Protein AF-A0A974UU90-F1 (afdb_monomer_lite)

pLDDT: mean 86.96, std 15.27, range [47.0, 98.44]

Structure (mmCIF, N/CA/C/O backbone):
data_AF-A0A974UU90-F1
#
_entry.id   AF-A0A974UU90-F1
#
loop_
_atom_site.group_PDB
_atom_site.id
_atom_site.type_symbol
_atom_site.label_atom_id
_atom_site.label_alt_id
_atom_site.label_comp_id
_atom_site.label_asym_id
_atom_site.label_entity_id
_atom_site.label_seq_id
_atom_site.pdbx_PDB_ins_code
_atom_site.Cartn_x
_atom_site.Cartn_y
_atom_site.Cartn_z
_atom_site.occupancy
_atom_site.B_iso_or_equiv
_atom_site.auth_seq_id
_atom_site.auth_comp_id
_atom_site.auth_asym_id
_atom_site.auth_atom_id
_atom_site.pdbx_PDB_model_num
ATOM 1 N N . MET A 1 1 ? 11.141 21.770 54.924 1.00 50.53 1 MET A N 1
ATOM 2 C CA . MET A 1 1 ? 11.824 21.126 53.779 1.00 50.53 1 MET A CA 1
ATOM 3 C C . MET A 1 1 ? 10.857 20.167 53.084 1.00 50.53 1 MET A C 1
ATOM 5 O O . MET A 1 1 ? 11.005 18.961 53.200 1.00 50.53 1 MET A O 1
ATOM 9 N N . SER A 1 2 ? 9.819 20.697 52.432 1.00 63.41 2 SER A N 1
ATOM 10 C CA . SER A 1 2 ? 8.810 19.900 51.723 1.00 63.41 2 SER A CA 1
ATOM 11 C C . SER A 1 2 ? 8.085 20.792 50.725 1.00 63.41 2 SER A C 1
ATOM 13 O O . SER A 1 2 ? 7.118 21.433 51.104 1.00 63.41 2 SER A O 1
ATOM 15 N N . GLU A 1 3 ? 8.541 20.807 49.479 1.00 47.00 3 GLU A N 1
ATOM 16 C CA . GLU A 1 3 ? 7.670 21.019 48.322 1.00 47.00 3 GLU A CA 1
ATOM 17 C C . GLU A 1 3 ? 8.211 20.129 47.207 1.00 47.00 3 GLU A C 1
ATOM 19 O O . GLU A 1 3 ? 9.176 20.451 46.514 1.00 47.00 3 GLU A O 1
ATOM 24 N N . ALA A 1 4 ? 7.621 18.939 47.097 1.00 51.62 4 ALA A N 1
ATOM 25 C CA . ALA A 1 4 ? 7.733 18.132 45.902 1.00 51.62 4 ALA A CA 1
ATOM 26 C C . ALA A 1 4 ? 7.124 18.958 44.768 1.00 51.62 4 ALA A C 1
ATOM 28 O O . ALA A 1 4 ? 5.908 19.111 44.670 1.00 51.62 4 ALA A O 1
ATOM 29 N N . VAL A 1 5 ? 8.008 19.547 43.965 1.00 59.81 5 VAL A N 1
ATOM 30 C CA . VAL A 1 5 ? 7.698 20.220 42.712 1.00 59.81 5 VAL A CA 1
ATOM 31 C C . VAL A 1 5 ? 6.773 19.310 41.910 1.00 59.81 5 VAL A C 1
ATOM 33 O O . VAL A 1 5 ? 7.151 18.237 41.447 1.00 59.81 5 VAL A O 1
ATOM 36 N N . THR A 1 6 ? 5.524 19.755 41.831 1.00 58.50 6 THR A N 1
ATOM 37 C CA . THR A 1 6 ? 4.395 19.193 41.102 1.00 58.50 6 THR A CA 1
ATOM 38 C C . THR A 1 6 ? 4.798 18.841 39.671 1.00 58.50 6 THR A C 1
ATOM 40 O O . THR A 1 6 ? 4.715 19.664 38.759 1.00 58.50 6 THR A O 1
ATOM 43 N N . LEU A 1 7 ? 5.214 17.591 39.459 1.00 53.12 7 LEU A N 1
ATOM 44 C CA . LEU A 1 7 ? 5.353 16.983 38.141 1.00 53.12 7 LEU A CA 1
ATOM 45 C C . LEU A 1 7 ? 3.950 16.803 37.551 1.00 53.12 7 LEU A C 1
ATOM 47 O O . LEU A 1 7 ? 3.373 15.717 37.557 1.00 53.12 7 LEU A O 1
ATOM 51 N N . ARG A 1 8 ? 3.376 17.893 37.033 1.00 62.31 8 ARG A N 1
ATOM 52 C CA . ARG A 1 8 ? 2.234 17.839 36.122 1.00 62.31 8 ARG A CA 1
ATOM 53 C C . ARG A 1 8 ? 2.756 17.334 34.787 1.00 62.31 8 ARG A C 1
ATOM 55 O O . ARG A 1 8 ? 3.003 18.104 33.865 1.00 62.31 8 ARG A O 1
ATOM 62 N N . THR A 1 9 ? 2.958 16.023 34.713 1.00 63.72 9 THR A N 1
ATOM 63 C CA . THR A 1 9 ? 3.128 15.296 33.462 1.00 63.72 9 THR A CA 1
ATOM 64 C C . THR A 1 9 ? 1.967 15.690 32.559 1.00 63.72 9 THR A C 1
ATOM 66 O O . THR A 1 9 ? 0.825 15.289 32.792 1.00 63.72 9 THR A O 1
ATOM 69 N N . LEU A 1 10 ? 2.237 16.531 31.560 1.00 63.00 10 LEU A N 1
ATOM 70 C CA . LEU A 1 10 ? 1.316 16.768 30.462 1.00 63.00 10 LEU A CA 1
ATOM 71 C C . LEU A 1 10 ? 1.145 15.412 29.776 1.00 63.00 10 LEU A C 1
ATOM 73 O O . LEU A 1 10 ? 1.976 15.009 28.968 1.00 63.00 10 LEU A O 1
ATOM 77 N N . ARG A 1 11 ? 0.105 14.661 30.156 1.00 64.94 11 ARG A N 1
ATOM 78 C CA . ARG A 1 11 ? -0.372 13.545 29.347 1.00 64.94 11 ARG A CA 1
ATOM 79 C C . ARG A 1 11 ? -0.764 14.179 28.022 1.00 64.94 11 ARG A C 1
ATOM 81 O O . ARG A 1 11 ? -1.780 14.864 27.951 1.00 64.94 11 ARG A O 1
ATOM 88 N N . THR A 1 12 ? 0.068 14.012 27.001 1.00 65.12 12 THR A N 1
ATOM 89 C CA . THR A 1 12 ? -0.382 14.209 25.631 1.00 65.12 12 THR A CA 1
ATOM 90 C C . THR A 1 12 ? -1.621 13.339 25.480 1.00 65.12 12 THR A C 1
ATOM 92 O O . THR A 1 12 ? -1.603 12.147 25.797 1.00 65.12 12 THR A O 1
ATOM 95 N N . SER A 1 13 ? -2.743 13.963 25.138 1.00 60.72 13 SER A N 1
ATOM 96 C CA . SER A 1 13 ? -4.001 13.269 24.912 1.00 60.72 13 SER A CA 1
ATOM 97 C C . SER A 1 13 ? -3.744 12.199 23.854 1.00 60.72 13 SER A C 1
ATOM 99 O O . SER A 1 13 ? -3.558 12.526 22.685 1.00 60.72 13 SER A O 1
ATOM 101 N N . GLN A 1 14 ? -3.669 10.927 24.252 1.00 63.88 14 GLN A N 1
ATOM 102 C CA . GLN A 1 14 ? -3.683 9.825 23.299 1.00 63.88 14 GLN A CA 1
ATOM 103 C C . GLN A 1 14 ? -5.096 9.786 22.729 1.00 63.88 14 GLN A C 1
ATOM 105 O O . GLN A 1 14 ? -6.005 9.207 23.321 1.00 63.88 14 GLN A O 1
ATOM 110 N N . THR A 1 15 ? -5.313 10.476 21.614 1.00 65.50 15 THR A N 1
ATOM 111 C CA . THR A 1 15 ? -6.510 10.263 20.818 1.00 65.50 15 THR A CA 1
ATOM 112 C C . THR A 1 15 ? -6.384 8.873 20.214 1.00 65.50 15 THR A C 1
ATOM 114 O O . THR A 1 15 ? -5.511 8.624 19.384 1.00 65.50 15 THR A O 1
ATOM 117 N N . SER A 1 16 ? -7.236 7.944 20.651 1.00 69.88 16 SER A N 1
ATOM 118 C CA . SER A 1 16 ? -7.477 6.695 19.928 1.00 69.88 16 SER A CA 1
ATOM 119 C C . SER A 1 16 ? -7.924 7.076 18.522 1.00 69.88 16 SER A C 1
ATOM 121 O O . SER A 1 16 ? -9.065 7.482 18.306 1.00 69.88 16 SER A O 1
ATOM 123 N N . GLN A 1 17 ? -6.987 7.092 17.584 1.00 74.69 17 GLN A N 1
ATOM 124 C CA . GLN A 1 17 ? -7.228 7.689 16.287 1.00 74.69 17 GLN A CA 1
ATOM 125 C C . GLN A 1 17 ? -7.842 6.633 15.381 1.00 74.69 17 GLN A C 1
ATOM 127 O O . GLN A 1 17 ? -7.208 5.622 15.089 1.00 74.69 17 GLN A O 1
ATOM 132 N N . ALA A 1 18 ? -9.089 6.866 14.974 1.00 86.69 18 ALA A N 1
ATOM 133 C CA . ALA A 1 18 ? -9.771 6.017 14.010 1.00 86.69 18 ALA A CA 1
ATOM 134 C C . ALA A 1 18 ? -8.937 5.883 12.716 1.00 86.69 18 ALA A C 1
ATOM 136 O O . ALA A 1 18 ? -8.239 6.839 12.345 1.00 86.69 18 ALA A O 1
ATOM 137 N N . PRO A 1 19 ? -9.004 4.725 12.031 1.00 92.94 19 PRO A N 1
ATOM 138 C CA . PRO A 1 19 ? -8.245 4.485 10.809 1.00 92.94 19 PRO A CA 1
ATOM 139 C C . PRO A 1 19 ? -8.584 5.530 9.745 1.00 92.94 19 PRO A C 1
ATOM 141 O O . PRO A 1 19 ? -9.750 5.853 9.502 1.00 92.94 19 PRO A O 1
ATOM 144 N N . ARG A 1 20 ? -7.547 6.075 9.112 1.00 96.12 20 ARG A N 1
ATOM 145 C CA . ARG A 1 20 ? -7.659 7.104 8.070 1.00 96.12 20 ARG A CA 1
ATOM 146 C C . ARG A 1 20 ? -7.600 6.495 6.675 1.00 96.12 20 ARG A C 1
ATOM 148 O O . ARG A 1 20 ? -7.162 5.364 6.502 1.00 96.12 20 ARG A O 1
ATOM 155 N N . THR A 1 21 ? -8.003 7.275 5.674 1.00 97.69 21 THR A N 1
ATOM 156 C CA . THR A 1 21 ? -7.803 6.947 4.254 1.00 97.69 21 THR A CA 1
ATOM 157 C C . THR A 1 21 ? -6.820 7.937 3.635 1.00 97.69 21 THR A C 1
ATOM 159 O O . THR A 1 21 ? -6.988 9.145 3.794 1.00 97.69 21 THR A O 1
ATOM 162 N N . TRP A 1 22 ? -5.795 7.425 2.956 1.00 98.12 22 TRP A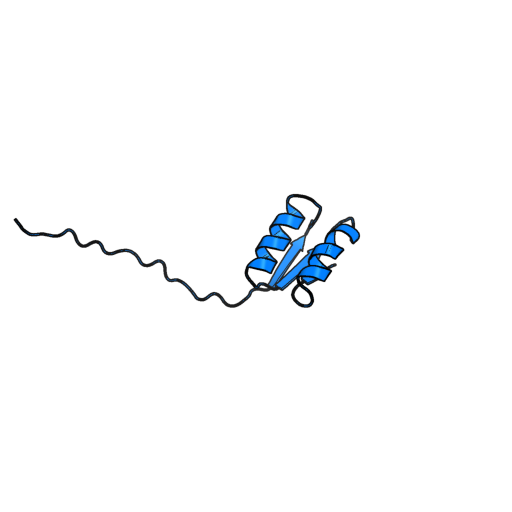 N 1
ATOM 163 C CA . TRP A 1 22 ? -4.694 8.190 2.371 1.00 98.12 22 TRP A CA 1
ATOM 164 C C . TRP A 1 22 ? -4.695 8.074 0.849 1.00 98.12 22 TRP A C 1
ATOM 166 O O . TRP A 1 22 ? -5.065 7.033 0.308 1.00 98.12 22 TRP A O 1
ATOM 176 N N . PHE A 1 23 ? -4.218 9.117 0.171 1.00 98.19 23 PHE A N 1
ATOM 177 C CA . PHE A 1 23 ? -3.856 9.064 -1.242 1.00 98.19 23 PHE A CA 1
ATOM 178 C C . PHE A 1 23 ? -2.374 9.415 -1.393 1.00 98.19 23 PHE A C 1
ATOM 180 O O . PHE A 1 23 ? -1.960 10.505 -0.998 1.00 98.19 23 PHE A O 1
ATOM 187 N N . LEU A 1 24 ? -1.576 8.485 -1.922 1.00 97.19 24 LEU A N 1
ATOM 188 C CA . LEU A 1 24 ? -0.134 8.647 -2.111 1.00 97.19 24 LEU A CA 1
ATOM 189 C C . LEU A 1 24 ? 0.214 8.656 -3.597 1.00 97.19 24 LEU A C 1
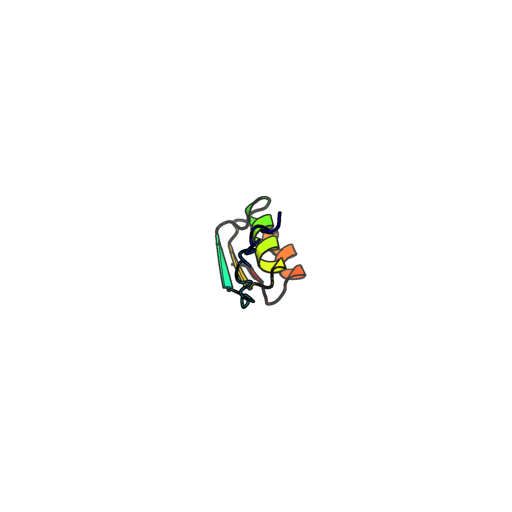ATOM 191 O O . LEU A 1 24 ? 0.030 7.671 -4.308 1.00 97.19 24 LEU A O 1
ATOM 195 N N . THR A 1 25 ? 0.792 9.756 -4.059 1.00 95.88 25 THR A N 1
ATOM 196 C CA . THR A 1 25 ? 1.376 9.829 -5.398 1.00 95.88 25 THR A CA 1
ATOM 1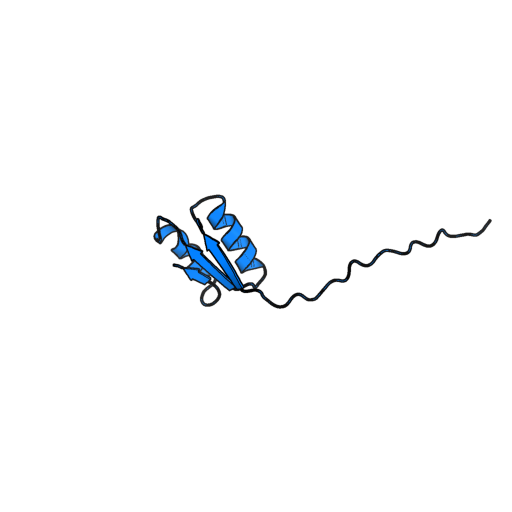97 C C . THR A 1 25 ? 2.842 9.424 -5.349 1.00 95.88 25 THR A C 1
ATOM 199 O O . THR A 1 25 ? 3.586 9.945 -4.517 1.00 95.88 25 THR A O 1
ATOM 202 N N . GLY A 1 26 ? 3.284 8.559 -6.260 1.00 94.00 26 GLY A N 1
ATOM 203 C CA . GLY A 1 26 ? 4.696 8.181 -6.342 1.00 94.00 26 GLY A CA 1
ATOM 204 C C . GLY A 1 26 ? 5.105 7.119 -5.320 1.00 94.00 26 GLY A C 1
ATOM 205 O O . GLY A 1 26 ? 6.170 7.223 -4.717 1.00 94.00 26 GLY A O 1
ATOM 206 N N . ALA A 1 27 ? 4.298 6.069 -5.161 1.00 94.69 27 ALA A N 1
ATOM 207 C CA . ALA A 1 27 ? 4.636 4.849 -4.424 1.00 94.69 27 ALA A CA 1
ATOM 208 C C . ALA A 1 27 ? 5.668 3.980 -5.177 1.00 94.69 27 ALA A C 1
ATOM 210 O O . ALA A 1 27 ? 5.504 2.777 -5.342 1.00 94.69 27 ALA A O 1
ATOM 211 N N . SER A 1 28 ? 6.723 4.612 -5.697 1.00 89.56 28 SER A N 1
ATOM 212 C CA . SER A 1 28 ? 7.837 3.924 -6.343 1.00 89.56 28 SER A CA 1
ATOM 213 C C . SER A 1 28 ? 8.723 3.216 -5.309 1.00 89.56 28 SER A C 1
ATOM 215 O O . SER A 1 28 ? 8.730 3.633 -4.142 1.00 89.56 28 SER A O 1
ATOM 217 N N . PRO A 1 29 ? 9.534 2.231 -5.740 1.00 90.38 29 PRO A N 1
ATOM 218 C CA . PRO A 1 29 ? 10.499 1.562 -4.872 1.00 90.38 29 PRO A CA 1
ATOM 219 C C . PRO A 1 29 ? 11.373 2.547 -4.085 1.00 90.38 29 PRO A C 1
ATOM 221 O O . PRO A 1 29 ? 11.751 3.611 -4.590 1.00 90.38 29 PRO A O 1
ATOM 224 N N . GLY A 1 30 ? 11.685 2.198 -2.837 1.00 90.56 30 GLY A N 1
ATOM 225 C CA . GLY A 1 30 ? 12.427 3.054 -1.910 1.00 90.56 30 GLY A CA 1
ATOM 226 C C . GLY A 1 30 ? 11.503 3.870 -1.004 1.00 90.56 30 GLY A C 1
ATOM 227 O O . GLY A 1 30 ? 10.816 3.313 -0.153 1.00 90.56 30 GLY A O 1
ATOM 228 N N . LEU A 1 31 ? 11.499 5.201 -1.147 1.00 93.69 31 LEU A N 1
ATOM 229 C CA . LEU A 1 31 ? 10.787 6.086 -0.215 1.00 93.69 31 LEU A CA 1
ATOM 230 C C . LEU A 1 31 ? 9.260 5.920 -0.277 1.00 93.69 31 LEU A C 1
ATOM 232 O O . LEU A 1 31 ? 8.608 5.864 0.763 1.00 93.69 31 LEU A O 1
ATOM 236 N N . GLY A 1 32 ? 8.691 5.858 -1.484 1.00 94.50 32 GLY A N 1
ATOM 237 C CA . GLY A 1 32 ? 7.242 5.764 -1.677 1.00 94.50 32 GLY A CA 1
ATOM 238 C C . GLY A 1 32 ? 6.673 4.454 -1.134 1.00 94.50 32 GLY A C 1
ATOM 239 O O . GLY A 1 32 ? 5.704 4.465 -0.378 1.00 94.50 32 GLY A O 1
ATOM 240 N N . GLU A 1 33 ? 7.327 3.340 -1.457 1.00 94.88 33 GLU A N 1
ATOM 241 C CA . GLU A 1 33 ? 7.012 2.015 -0.915 1.00 94.88 33 GLU A CA 1
ATOM 242 C C . GLU A 1 33 ? 7.120 1.979 0.619 1.00 94.88 33 GLU A C 1
ATOM 244 O O . GLU A 1 33 ? 6.207 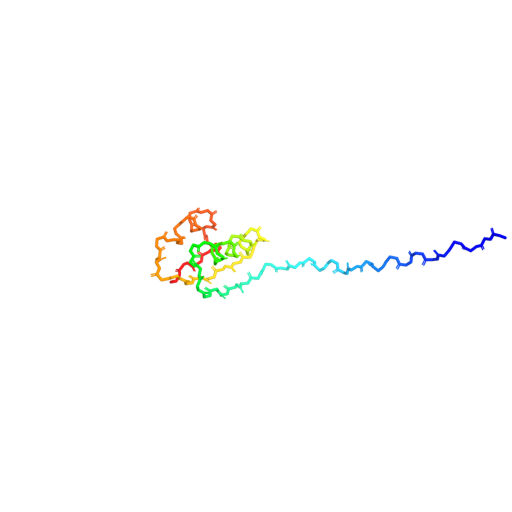1.495 1.292 1.00 94.88 33 GLU A O 1
ATOM 249 N N . HIS A 1 34 ? 8.177 2.567 1.195 1.00 96.12 34 HIS A N 1
ATOM 250 C CA . HIS A 1 34 ? 8.346 2.627 2.649 1.00 96.12 34 HIS A CA 1
ATOM 251 C C . HIS A 1 34 ? 7.208 3.396 3.335 1.00 96.12 34 HIS A C 1
ATOM 253 O O . HIS A 1 34 ? 6.651 2.933 4.332 1.00 96.12 34 HIS A O 1
ATOM 259 N N . TRP A 1 35 ? 6.810 4.549 2.789 1.00 96.81 35 TRP A N 1
ATOM 260 C CA . TRP A 1 35 ? 5.671 5.300 3.319 1.00 96.81 35 TRP A CA 1
ATOM 261 C C . TRP A 1 35 ? 4.360 4.530 3.203 1.00 96.81 35 TRP A C 1
ATOM 263 O O . TRP A 1 35 ? 3.572 4.535 4.152 1.00 96.81 35 TRP A O 1
ATOM 273 N N . ALA A 1 36 ? 4.132 3.855 2.075 1.00 97.38 36 ALA A N 1
ATOM 274 C CA . ALA A 1 36 ? 2.949 3.029 1.884 1.00 97.38 36 ALA A CA 1
ATOM 275 C C . ALA A 1 36 ? 2.858 1.931 2.957 1.00 97.38 36 ALA A C 1
ATOM 277 O O . ALA A 1 36 ? 1.816 1.790 3.603 1.00 97.38 36 ALA A O 1
ATOM 278 N N . ALA A 1 37 ? 3.970 1.239 3.222 1.00 96.75 37 ALA A N 1
ATOM 279 C CA . ALA A 1 37 ? 4.057 0.225 4.268 1.00 96.75 37 ALA A CA 1
ATOM 280 C C . ALA A 1 37 ? 3.766 0.801 5.664 1.00 96.75 37 ALA A C 1
ATOM 282 O O . ALA A 1 37 ? 2.983 0.220 6.412 1.00 96.75 37 ALA A O 1
AT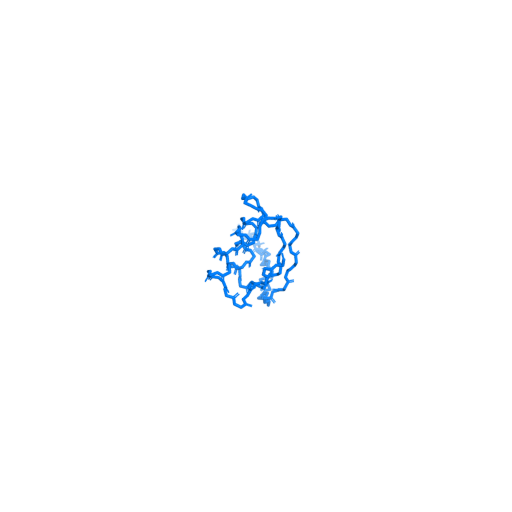OM 283 N N . VAL A 1 38 ? 4.322 1.968 6.014 1.00 97.38 38 VAL A N 1
ATOM 284 C CA . VAL A 1 38 ? 4.071 2.615 7.319 1.00 97.38 38 VAL A CA 1
ATOM 285 C C . VAL A 1 38 ? 2.596 2.991 7.495 1.00 97.38 38 VAL A C 1
ATOM 287 O O . VAL A 1 38 ? 2.019 2.751 8.560 1.00 97.38 38 VAL A O 1
ATOM 290 N N . ILE A 1 39 ? 1.969 3.565 6.465 1.00 97.56 39 ILE A N 1
ATOM 291 C CA . ILE A 1 39 ? 0.545 3.933 6.496 1.00 97.56 39 ILE A CA 1
ATOM 292 C C . ILE A 1 39 ? -0.315 2.680 6.713 1.00 97.56 39 ILE A C 1
ATOM 294 O O . ILE A 1 39 ? -1.129 2.639 7.638 1.00 97.56 39 ILE A O 1
ATOM 298 N N . LEU A 1 40 ? -0.098 1.639 5.907 1.00 97.56 40 LEU A N 1
ATOM 299 C CA . LEU A 1 40 ? -0.870 0.396 5.966 1.00 97.56 40 LEU A CA 1
ATOM 300 C C . LEU A 1 40 ? -0.631 -0.383 7.273 1.00 97.56 40 LEU A C 1
ATOM 302 O O . LEU A 1 40 ? -1.575 -0.930 7.859 1.00 97.56 40 LEU A O 1
ATOM 306 N N . ALA A 1 41 ? 0.602 -0.387 7.788 1.00 96.88 41 ALA A N 1
ATOM 307 C CA . ALA A 1 41 ? 0.957 -1.006 9.065 1.00 96.88 41 ALA A CA 1
ATOM 308 C C . ALA A 1 41 ? 0.256 -0.342 10.259 1.00 96.88 41 ALA A C 1
ATOM 310 O O . ALA A 1 41 ? -0.090 -1.028 11.219 1.00 96.88 41 ALA A O 1
ATOM 311 N N . ARG A 1 42 ? -0.027 0.968 10.190 1.00 95.62 42 ARG A N 1
ATOM 312 C CA . ARG A 1 42 ? -0.793 1.678 11.230 1.00 95.62 42 ARG A CA 1
ATOM 313 C C . ARG A 1 42 ? -2.262 1.245 11.306 1.00 95.62 42 ARG A C 1
ATOM 315 O O . ARG A 1 42 ? -2.930 1.562 12.286 1.00 95.62 42 ARG A O 1
ATOM 322 N N . GLY A 1 43 ? -2.774 0.534 10.303 1.00 95.38 43 GLY A N 1
ATOM 323 C CA . GLY A 1 43 ? -4.197 0.195 10.223 1.00 95.38 43 GLY A CA 1
ATOM 324 C C . GLY A 1 43 ? -4.983 1.061 9.243 1.00 95.38 43 GLY A C 1
ATOM 325 O O . GLY A 1 43 ? -6.177 0.829 9.065 1.00 95.38 43 GLY A O 1
ATOM 326 N N . ASP A 1 44 ? -4.335 2.030 8.598 1.00 97.69 44 ASP A N 1
ATOM 327 C CA . ASP A 1 44 ? -5.006 2.936 7.674 1.00 97.69 44 ASP A CA 1
ATOM 328 C C . ASP A 1 44 ? -5.270 2.276 6.315 1.00 97.69 44 ASP A C 1
ATOM 330 O O . ASP A 1 44 ? -4.683 1.251 5.957 1.00 97.69 44 ASP A O 1
ATOM 334 N N . ARG A 1 45 ? -6.171 2.893 5.551 1.00 98.44 45 ARG A N 1
ATOM 335 C CA . ARG A 1 45 ? -6.430 2.587 4.145 1.00 98.44 45 ARG A CA 1
ATOM 336 C C . ARG A 1 45 ? -5.600 3.497 3.252 1.00 98.44 45 ARG A C 1
ATOM 338 O O . ARG A 1 45 ? -5.425 4.677 3.564 1.00 98.44 45 ARG A O 1
ATOM 345 N N . LEU A 1 46 ? -5.136 2.981 2.124 1.00 98.44 46 LEU A N 1
ATOM 346 C CA . LEU A 1 46 ? -4.276 3.717 1.206 1.00 98.44 46 LEU A CA 1
ATOM 347 C C . LEU A 1 46 ? -4.669 3.448 -0.243 1.00 98.44 46 LEU A C 1
ATOM 349 O O . LEU A 1 46 ? -4.699 2.301 -0.667 1.00 98.44 46 LEU A O 1
ATOM 353 N N . ALA A 1 47 ? -4.890 4.508 -1.010 1.00 98.25 47 ALA A N 1
ATOM 354 C CA . ALA A 1 47 ? -4.841 4.473 -2.463 1.00 98.25 47 ALA A CA 1
ATOM 355 C C . ALA A 1 47 ? -3.491 5.037 -2.923 1.00 98.25 47 ALA A C 1
ATOM 357 O O . ALA A 1 47 ? -3.096 6.106 -2.450 1.00 98.25 47 ALA A O 1
ATOM 358 N N . ALA A 1 48 ? -2.763 4.359 -3.810 1.00 97.88 48 ALA A N 1
ATOM 359 C CA . ALA A 1 48 ? -1.456 4.854 -4.245 1.00 97.88 48 ALA A CA 1
ATOM 360 C C . ALA A 1 48 ? -1.161 4.604 -5.719 1.00 97.88 48 ALA A C 1
ATOM 362 O O . ALA A 1 48 ? -1.531 3.566 -6.257 1.00 97.88 48 ALA A O 1
ATOM 363 N N . THR A 1 49 ? -0.447 5.542 -6.342 1.00 97.06 49 THR A N 1
ATOM 364 C CA . THR A 1 49 ? -0.009 5.445 -7.741 1.00 97.06 49 THR A CA 1
ATOM 365 C C . THR A 1 49 ? 1.500 5.260 -7.844 1.00 97.06 49 THR A C 1
ATOM 367 O O . THR A 1 49 ? 2.270 5.871 -7.097 1.00 97.06 49 THR A O 1
ATOM 370 N N . ALA A 1 50 ? 1.943 4.475 -8.824 1.00 94.94 50 ALA A N 1
ATOM 371 C CA . ALA A 1 50 ? 3.347 4.338 -9.205 1.00 94.94 50 ALA A CA 1
ATOM 372 C C . ALA A 1 50 ? 3.484 4.285 -10.732 1.00 94.94 50 ALA A C 1
ATOM 374 O O . ALA A 1 50 ? 2.550 3.919 -11.440 1.00 94.94 50 ALA A O 1
ATOM 375 N N . ARG A 1 51 ? 4.661 4.658 -11.254 1.00 92.69 51 ARG A N 1
ATOM 376 C CA . ARG A 1 51 ? 4.947 4.549 -12.700 1.00 92.69 51 ARG A CA 1
ATOM 377 C C . ARG A 1 51 ? 5.004 3.095 -13.163 1.00 92.69 51 ARG A C 1
ATOM 379 O O . ARG A 1 51 ? 4.601 2.799 -14.279 1.00 92.69 51 ARG A O 1
ATOM 386 N N . ASP A 1 52 ? 5.512 2.223 -12.301 1.00 90.94 52 ASP A N 1
ATOM 387 C CA . ASP A 1 52 ? 5.498 0.781 -12.489 1.00 90.94 52 ASP A CA 1
ATOM 388 C C . ASP A 1 52 ? 4.520 0.170 -11.484 1.00 90.94 52 ASP A C 1
ATOM 390 O O . ASP A 1 52 ? 4.738 0.239 -10.274 1.00 90.94 52 ASP A O 1
ATOM 394 N N . LYS A 1 53 ? 3.427 -0.408 -11.989 1.00 88.38 53 LYS A N 1
ATOM 395 C CA . LYS A 1 53 ? 2.402 -1.043 -11.153 1.00 88.38 53 LYS A CA 1
ATOM 396 C C . LYS A 1 53 ? 2.892 -2.336 -10.506 1.00 88.38 53 LYS A C 1
ATOM 398 O O . LYS A 1 53 ? 2.372 -2.695 -9.453 1.00 88.38 53 LYS A O 1
ATOM 403 N N . ALA A 1 54 ? 3.889 -3.012 -11.083 1.00 90.69 54 ALA A N 1
ATOM 404 C CA . ALA A 1 54 ? 4.433 -4.242 -10.510 1.00 90.69 54 ALA A CA 1
ATOM 405 C C . ALA A 1 54 ? 5.057 -3.995 -9.126 1.00 90.69 54 ALA A C 1
ATOM 407 O O . ALA A 1 54 ? 4.965 -4.849 -8.249 1.00 90.69 54 ALA A O 1
ATOM 408 N N . ALA A 1 55 ? 5.587 -2.789 -8.889 1.00 89.00 55 ALA A N 1
ATOM 409 C CA . ALA A 1 55 ? 6.113 -2.377 -7.588 1.00 89.00 55 ALA A CA 1
ATOM 410 C C . ALA A 1 55 ? 5.051 -2.333 -6.470 1.00 89.00 55 ALA A C 1
ATOM 412 O O . ALA A 1 55 ? 5.402 -2.321 -5.296 1.00 89.00 55 ALA A O 1
ATOM 413 N N . LEU A 1 56 ? 3.756 -2.309 -6.810 1.00 94.56 56 LEU A N 1
ATOM 414 C CA . LEU A 1 56 ? 2.655 -2.268 -5.840 1.00 94.56 56 LEU A CA 1
ATOM 415 C C . LEU A 1 56 ? 2.088 -3.659 -5.510 1.00 94.56 56 LEU A C 1
ATOM 417 O O . LEU A 1 56 ? 1.219 -3.778 -4.640 1.00 94.56 56 LEU A O 1
ATOM 421 N N . ALA A 1 57 ? 2.544 -4.711 -6.198 1.00 94.19 57 ALA A N 1
ATOM 422 C CA . ALA A 1 57 ? 1.997 -6.059 -6.051 1.00 94.19 57 ALA A CA 1
ATOM 423 C C . ALA A 1 57 ? 2.240 -6.629 -4.645 1.00 94.19 57 ALA A C 1
ATOM 425 O O . ALA A 1 57 ? 1.298 -7.101 -4.014 1.00 94.19 57 ALA A O 1
ATOM 426 N N . SER A 1 58 ? 3.458 -6.482 -4.112 1.00 94.44 58 SER A N 1
ATOM 427 C CA . SER A 1 58 ? 3.825 -6.955 -2.768 1.00 94.44 58 SER A CA 1
ATOM 428 C C . SER A 1 58 ? 2.941 -6.342 -1.676 1.00 94.44 58 SER A C 1
ATOM 430 O O . SER A 1 58 ? 2.445 -7.043 -0.796 1.00 94.44 58 SER A O 1
ATOM 432 N N . LEU A 1 59 ? 2.681 -5.034 -1.763 1.00 95.44 59 LEU A N 1
ATOM 433 C CA . LEU A 1 59 ? 1.794 -4.322 -0.843 1.00 95.44 59 LEU A CA 1
ATOM 434 C C . LEU A 1 59 ? 0.339 -4.788 -0.985 1.00 95.44 59 LEU A C 1
ATOM 436 O O . LEU A 1 59 ? -0.370 -4.913 0.012 1.00 95.44 59 LEU A O 1
ATOM 440 N N . SER A 1 60 ? -0.107 -5.073 -2.207 1.00 95.69 60 SER A N 1
ATOM 441 C CA . SER A 1 60 ? -1.465 -5.573 -2.460 1.00 95.69 60 SER A CA 1
ATOM 442 C C . SER A 1 60 ? -1.668 -6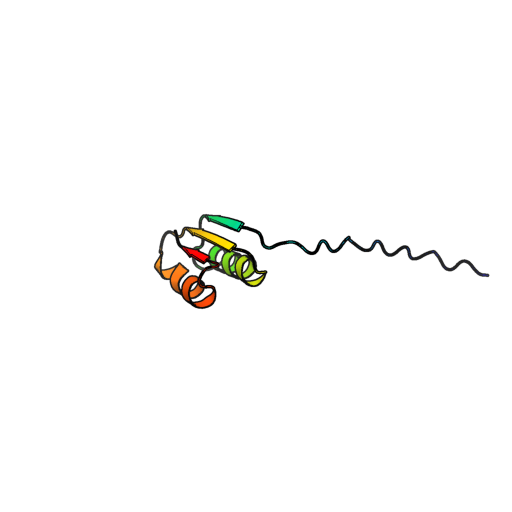.962 -1.860 1.00 95.69 60 SER A C 1
ATOM 444 O O . SER A 1 60 ? -2.656 -7.186 -1.162 1.00 95.69 60 SER A O 1
ATOM 446 N N . GLU A 1 61 ? -0.707 -7.864 -2.054 1.00 96.44 61 GLU A N 1
ATOM 447 C CA . GLU A 1 61 ? -0.716 -9.204 -1.458 1.00 96.44 61 GLU A CA 1
ATOM 448 C C . GLU A 1 61 ? -0.679 -9.147 0.074 1.00 96.44 61 GLU A C 1
ATOM 450 O O . GLU A 1 61 ? -1.395 -9.889 0.745 1.00 96.44 61 GLU A O 1
ATOM 455 N N . GLN A 1 62 ? 0.126 -8.243 0.639 1.00 97.12 62 GLN A N 1
ATOM 456 C CA . GLN A 1 62 ? 0.316 -8.148 2.084 1.00 97.12 62 GLN A CA 1
ATOM 457 C C . GLN A 1 62 ? -0.855 -7.476 2.816 1.00 97.12 62 GLN A C 1
ATOM 459 O O . GLN A 1 62 ? -1.158 -7.843 3.955 1.00 97.12 62 GLN A O 1
ATOM 464 N N . TYR A 1 63 ? -1.499 -6.476 2.208 1.00 97.25 63 TYR A N 1
ATOM 465 C CA . TYR A 1 63 ? -2.464 -5.616 2.904 1.00 97.25 63 TYR A CA 1
ATOM 466 C C . TYR A 1 63 ? -3.909 -5.729 2.400 1.00 97.25 63 TYR A C 1
ATOM 468 O O . TYR A 1 63 ? -4.811 -5.222 3.083 1.00 97.25 63 TYR A O 1
ATOM 476 N N . GLY A 1 64 ? -4.142 -6.420 1.279 1.00 96.81 64 GLY A N 1
ATOM 477 C CA . GLY A 1 64 ? -5.469 -6.746 0.751 1.00 96.81 64 GLY A CA 1
ATOM 478 C C . GLY A 1 64 ? -6.364 -5.517 0.599 1.00 96.81 64 GLY A C 1
ATOM 479 O O . GLY A 1 64 ? -5.924 -4.469 0.133 1.00 96.81 64 GLY A O 1
ATOM 480 N N . ASP A 1 65 ? -7.604 -5.616 1.081 1.00 97.38 65 ASP A N 1
ATOM 481 C CA . ASP A 1 65 ? -8.656 -4.594 0.934 1.00 97.38 65 ASP A CA 1
ATOM 482 C C . ASP A 1 65 ? -8.327 -3.214 1.532 1.00 97.38 65 ASP A C 1
ATOM 484 O O . ASP A 1 65 ? -9.073 -2.246 1.349 1.00 97.38 65 ASP A O 1
ATOM 488 N N . ARG A 1 66 ? -7.238 -3.092 2.300 1.00 97.62 66 ARG A N 1
ATOM 489 C CA . ARG A 1 66 ? -6.779 -1.798 2.826 1.00 97.62 66 ARG A CA 1
ATOM 490 C C . ARG A 1 66 ? -5.926 -1.022 1.830 1.00 97.62 66 ARG A C 1
ATOM 492 O O . ARG A 1 66 ? -5.707 0.168 2.054 1.00 97.62 66 ARG A O 1
ATOM 499 N N . PHE A 1 67 ? -5.474 -1.655 0.754 1.00 98.19 67 PHE A N 1
ATOM 500 C CA . PHE A 1 67 ? -4.644 -1.033 -0.260 1.00 98.19 67 PHE A CA 1
ATOM 501 C C . PHE A 1 67 ? -5.324 -1.056 -1.631 1.00 98.19 67 PHE A C 1
ATOM 503 O O . PHE A 1 67 ? -5.715 -2.104 -2.133 1.00 98.19 67 PHE A O 1
ATOM 510 N N . LEU A 1 68 ? -5.450 0.119 -2.242 1.00 97.88 68 LEU A N 1
ATOM 511 C CA . LEU A 1 68 ? -5.958 0.306 -3.594 1.00 97.88 68 LEU A CA 1
ATOM 512 C C . LEU A 1 68 ? -4.806 0.767 -4.506 1.00 97.88 68 LEU A C 1
ATOM 514 O O . LEU A 1 68 ? -4.462 1.954 -4.498 1.00 97.88 68 LEU A O 1
ATOM 518 N N . PRO A 1 69 ? -4.196 -0.132 -5.293 1.00 96.25 69 PRO A N 1
ATOM 519 C CA . PRO A 1 69 ? -3.200 0.256 -6.286 1.00 96.25 69 PRO A CA 1
ATOM 520 C C . PRO A 1 69 ? -3.877 0.942 -7.484 1.00 96.25 69 PRO A C 1
ATOM 522 O O . PRO A 1 69 ? -4.836 0.411 -8.050 1.00 96.25 69 PRO A O 1
ATOM 525 N N . LEU A 1 70 ? -3.376 2.118 -7.877 1.00 93.44 70 LEU A N 1
ATOM 526 C CA . LEU A 1 70 ? -3.913 2.956 -8.960 1.00 93.44 70 LEU A CA 1
ATOM 527 C C . LEU A 1 70 ? -2.941 3.088 -10.138 1.00 93.44 70 LEU A C 1
ATOM 529 O O . LEU A 1 70 ? -1.725 3.290 -9.919 1.00 93.44 70 LEU A O 1
#

Foldseek 3Di:
DDDPPDPPPPPPPPDPDDAEEEEEEACDPDPNVVVLCVSLVVVHAYEYEHPDQVSCVVVCVVRPPSYHYD

Radius of gyration: 19.29 Å; chains: 1; bounding box: 22×30×66 Å

Secondary structure (DSSP, 8-state):
-----------------PPPEEEEE---TTHHHHHHHHHHHTT-EEEEE-SSGGGGHHHHHHHGGGEEE-

Sequence (70 aa):
MSEAVTLRTLRTSQTSQAPRTWFLTGASPGLGEHWAAVILARGDRLAATARDKAALASLSEQYGDRFLPL